Protein AF-A0A7X7VG66-F1 (afdb_monomer_lite)

pLDDT: mean 74.96, std 16.84, range [36.91, 93.38]

Structure (mmCIF, N/CA/C/O backbone):
data_AF-A0A7X7VG66-F1
#
_entry.id   AF-A0A7X7VG66-F1
#
loop_
_atom_site.group_PDB
_atom_site.id
_atom_site.type_symbol
_atom_site.label_atom_id
_atom_site.label_alt_id
_atom_site.label_comp_id
_atom_site.label_asym_id
_atom_site.label_entity_id
_atom_site.label_seq_id
_atom_site.pdbx_PDB_ins_code
_atom_site.Cartn_x
_atom_site.Cartn_y
_atom_site.Cartn_z
_atom_site.occupancy
_atom_site.B_iso_or_equiv
_atom_site.auth_seq_id
_atom_site.auth_comp_id
_atom_site.auth_asym_id
_atom_site.auth_atom_id
_atom_site.pdbx_PDB_model_num
ATOM 1 N N . MET A 1 1 ? -9.632 -3.694 21.936 1.00 85.12 1 MET A N 1
ATOM 2 C CA . MET A 1 1 ? -9.858 -2.674 20.891 1.00 85.12 1 MET A CA 1
ATOM 3 C C . MET A 1 1 ? -9.519 -3.271 19.535 1.00 85.12 1 MET A C 1
ATOM 5 O O . MET A 1 1 ? -8.405 -3.746 19.371 1.00 85.12 1 MET A O 1
ATOM 9 N N . ARG A 1 2 ? -10.466 -3.290 18.590 1.00 88.06 2 ARG A N 1
ATOM 10 C CA . ARG A 1 2 ? -10.215 -3.743 17.213 1.00 88.06 2 ARG A CA 1
ATOM 11 C C . ARG A 1 2 ? -9.590 -2.609 16.404 1.00 88.06 2 ARG A C 1
ATOM 13 O O . ARG A 1 2 ? -10.102 -1.489 16.441 1.00 88.06 2 ARG A O 1
ATOM 20 N N . ILE A 1 3 ? -8.516 -2.920 15.692 1.00 88.31 3 ILE A N 1
ATOM 21 C CA . ILE A 1 3 ? -7.839 -2.016 14.770 1.00 88.31 3 ILE A CA 1
ATOM 22 C C . ILE A 1 3 ? -7.791 -2.677 13.399 1.00 88.31 3 ILE A C 1
ATOM 24 O O . ILE A 1 3 ? -7.299 -3.796 13.258 1.00 88.31 3 ILE A O 1
ATOM 28 N N . ASP A 1 4 ? -8.266 -1.957 12.395 1.00 89.12 4 ASP A N 1
ATOM 29 C CA . ASP A 1 4 ? -8.168 -2.315 10.990 1.00 89.12 4 ASP A CA 1
ATOM 30 C C . ASP A 1 4 ? -7.053 -1.465 10.359 1.00 89.12 4 ASP A C 1
ATOM 32 O O . ASP A 1 4 ? -7.038 -0.238 10.486 1.00 89.12 4 ASP A O 1
ATOM 36 N N . ILE A 1 5 ? -6.082 -2.119 9.726 1.00 87.94 5 ILE A N 1
ATOM 37 C CA . ILE A 1 5 ? -4.921 -1.487 9.098 1.00 87.94 5 ILE A CA 1
ATOM 38 C C . ILE A 1 5 ? -4.963 -1.785 7.604 1.00 87.94 5 ILE A C 1
ATOM 40 O O . ILE A 1 5 ? -4.829 -2.933 7.174 1.00 87.94 5 ILE A O 1
ATOM 44 N N . GLU A 1 6 ? -5.102 -0.733 6.814 1.00 90.38 6 GLU A N 1
ATOM 45 C CA . GLU A 1 6 ? -5.095 -0.772 5.359 1.00 90.38 6 GLU A CA 1
ATOM 46 C C . GLU A 1 6 ? -3.812 -0.114 4.864 1.00 90.38 6 GLU A C 1
ATOM 48 O O . GLU A 1 6 ? -3.466 0.995 5.277 1.00 90.38 6 GLU A O 1
ATOM 53 N N . VAL A 1 7 ? -3.083 -0.791 3.981 1.00 88.94 7 VAL A N 1
ATOM 54 C CA . VAL A 1 7 ? -1.846 -0.254 3.414 1.00 88.94 7 VAL A CA 1
ATOM 55 C C . VAL A 1 7 ? -1.957 -0.276 1.902 1.00 88.94 7 VAL A C 1
ATOM 57 O O . VAL A 1 7 ? -2.397 -1.256 1.314 1.00 88.94 7 VAL A O 1
ATOM 60 N N . SER A 1 8 ? -1.556 0.809 1.257 1.00 90.25 8 SER A N 1
ATOM 61 C CA . SER A 1 8 ? -1.434 0.893 -0.194 1.00 90.25 8 SER A CA 1
ATOM 62 C C . SER A 1 8 ? -0.109 1.538 -0.553 1.00 90.25 8 SER A C 1
ATOM 64 O O . SER A 1 8 ? 0.445 2.310 0.224 1.00 90.25 8 SER A O 1
ATOM 66 N N . TYR A 1 9 ? 0.418 1.230 -1.726 1.00 89.62 9 TYR A N 1
ATOM 67 C CA . TYR A 1 9 ? 1.579 1.918 -2.266 1.00 89.62 9 TYR A CA 1
ATOM 68 C C . TYR A 1 9 ? 1.250 2.492 -3.637 1.00 89.62 9 TYR A C 1
ATOM 70 O O . TYR A 1 9 ? 0.404 1.965 -4.357 1.00 89.62 9 TYR A O 1
ATOM 78 N N . SER A 1 10 ? 1.90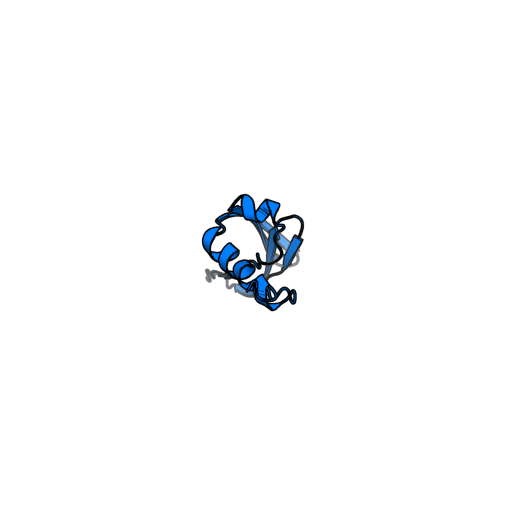3 3.590 -3.999 1.00 88.81 10 SER A N 1
ATOM 79 C CA . SER A 1 10 ? 1.718 4.233 -5.292 1.00 88.81 10 SER A CA 1
ATOM 80 C C . SER A 1 10 ? 3.038 4.613 -5.945 1.00 88.81 10 SER A C 1
ATOM 82 O O . SER A 1 10 ? 4.012 4.968 -5.276 1.00 88.81 10 SER A O 1
ATOM 84 N N . TYR A 1 11 ? 3.060 4.520 -7.271 1.00 87.88 11 TYR A N 1
ATOM 85 C CA . TYR A 1 11 ? 4.147 4.975 -8.134 1.00 87.88 11 TYR A CA 1
ATOM 86 C C . TYR A 1 11 ? 3.567 5.352 -9.502 1.00 87.88 11 TYR A C 1
ATOM 88 O O . TYR A 1 11 ? 2.598 4.738 -9.940 1.00 87.88 11 TYR A O 1
ATOM 96 N N . LEU A 1 12 ? 4.136 6.359 -10.179 1.00 82.00 12 LEU A N 1
ATOM 97 C CA . LEU A 1 12 ? 3.704 6.807 -11.520 1.00 82.00 12 LEU A CA 1
ATOM 98 C C . LEU A 1 12 ? 2.177 6.923 -11.681 1.00 82.00 12 LEU A C 1
ATOM 100 O O . LEU A 1 12 ? 1.602 6.423 -12.645 1.00 82.00 12 LEU A O 1
ATOM 104 N N . ASN A 1 13 ? 1.516 7.538 -10.698 1.00 82.12 13 ASN A N 1
ATOM 105 C CA . ASN A 1 13 ? 0.059 7.722 -10.635 1.00 82.12 13 ASN A CA 1
ATOM 106 C C . ASN A 1 13 ? -0.776 6.428 -10.578 1.00 82.12 13 ASN A C 1
ATOM 108 O O . ASN A 1 13 ? -2.001 6.495 -10.594 1.00 82.12 13 ASN A O 1
ATOM 112 N N . LYS A 1 14 ? -0.146 5.257 -10.457 1.00 85.31 14 LYS A N 1
ATOM 113 C CA . LYS A 1 14 ? -0.814 3.993 -10.143 1.00 85.31 14 LYS A CA 1
ATOM 114 C C . LYS A 1 14 ? -0.801 3.769 -8.638 1.00 85.31 14 LYS A C 1
ATOM 116 O O . LYS A 1 14 ? 0.200 4.040 -7.974 1.00 85.31 14 LYS A O 1
ATOM 121 N N . GLN A 1 15 ? -1.901 3.249 -8.110 1.00 89.12 15 GLN A N 1
ATOM 122 C CA . GLN A 1 15 ? -2.040 2.862 -6.711 1.00 89.12 15 GLN A CA 1
ATOM 123 C C . GLN A 1 15 ? -2.358 1.372 -6.623 1.00 89.12 15 GLN A C 1
ATOM 125 O O . GLN A 1 15 ? -3.153 0.850 -7.400 1.00 89.12 15 GLN A O 1
ATOM 130 N N . PHE A 1 16 ? -1.742 0.707 -5.655 1.00 87.75 16 PHE A N 1
ATOM 131 C CA . PHE A 1 16 ? -1.878 -0.718 -5.405 1.00 87.75 16 PHE A CA 1
ATOM 132 C C . PHE A 1 16 ? -2.181 -0.931 -3.928 1.00 87.75 16 PHE A C 1
ATOM 134 O O . PHE A 1 16 ? -1.485 -0.400 -3.060 1.00 87.75 16 PHE A O 1
ATOM 141 N N . SER A 1 17 ? -3.211 -1.716 -3.634 1.00 88.88 17 SER A N 1
ATOM 142 C CA . SER A 1 17 ? -3.561 -2.083 -2.263 1.00 88.88 17 SER A CA 1
ATOM 143 C C . SER A 1 17 ? -2.777 -3.316 -1.826 1.00 88.88 17 SER A C 1
ATOM 145 O O . SER A 1 17 ? -2.618 -4.268 -2.588 1.00 88.88 17 SER A O 1
ATOM 147 N N . LEU A 1 18 ? -2.282 -3.297 -0.593 1.00 87.69 18 LEU A N 1
ATOM 148 C CA . LEU A 1 18 ? -1.719 -4.463 0.081 1.00 87.69 18 LEU A CA 1
ATOM 149 C C . LEU A 1 18 ? -2.815 -5.164 0.895 1.00 87.69 18 LEU A C 1
ATOM 151 O O . LEU A 1 18 ? -3.816 -4.528 1.238 1.00 87.69 18 LEU A O 1
ATOM 155 N N . PRO A 1 19 ? -2.635 -6.452 1.242 1.00 85.94 19 PRO A N 1
ATOM 156 C CA . PRO A 1 19 ? -3.558 -7.151 2.128 1.00 85.94 19 PRO A CA 1
ATOM 157 C C . PRO A 1 19 ? -3.748 -6.379 3.436 1.00 85.94 19 PRO A C 1
ATOM 159 O O . PRO A 1 19 ? -2.768 -6.040 4.106 1.00 85.94 19 PRO A O 1
ATOM 162 N N . SER A 1 20 ? -5.000 -6.096 3.793 1.00 86.00 20 SER A N 1
ATOM 163 C CA . SER A 1 20 ? -5.326 -5.457 5.064 1.00 86.00 20 SER A CA 1
ATOM 164 C C . SER A 1 20 ? -5.045 -6.409 6.226 1.00 86.00 20 SER A C 1
ATOM 166 O O . SER A 1 20 ? -5.103 -7.634 6.093 1.00 86.00 20 SER A O 1
ATOM 168 N N . LYS A 1 21 ? -4.712 -5.845 7.387 1.00 83.56 21 LYS A N 1
ATOM 169 C CA . LYS A 1 21 ? -4.536 -6.605 8.627 1.00 83.56 21 LYS A CA 1
ATOM 170 C C . LYS A 1 21 ? -5.487 -6.091 9.686 1.00 83.56 21 LYS A C 1
ATOM 172 O O . LYS A 1 21 ? -5.654 -4.886 9.845 1.00 83.56 21 LYS A O 1
ATOM 177 N N . MET A 1 22 ? -6.058 -7.018 10.439 1.00 86.62 22 MET A N 1
ATOM 178 C CA . MET A 1 22 ? -6.849 -6.718 11.621 1.00 86.62 22 MET A CA 1
ATOM 179 C C . MET A 1 22 ? -6.092 -7.200 12.851 1.00 86.62 22 MET A C 1
ATOM 181 O O . MET A 1 22 ? -5.637 -8.342 12.880 1.00 86.62 22 MET A O 1
ATOM 185 N N . ILE A 1 23 ? -5.964 -6.334 13.852 1.00 86.62 23 ILE A N 1
ATOM 186 C CA . ILE A 1 23 ? -5.345 -6.667 15.137 1.00 86.62 23 ILE A CA 1
ATOM 187 C C . ILE A 1 23 ? -6.273 -6.279 16.288 1.00 86.62 23 ILE A C 1
ATOM 189 O O . ILE A 1 23 ? -7.055 -5.327 16.194 1.00 86.62 23 ILE A O 1
ATOM 193 N N . PHE A 1 24 ? -6.175 -7.013 17.392 1.00 83.88 24 PHE A N 1
ATOM 194 C CA . PHE A 1 24 ? -6.885 -6.710 18.628 1.00 83.88 24 PHE A CA 1
ATOM 195 C C . PHE A 1 24 ? -5.876 -6.267 19.685 1.00 83.88 24 PHE A C 1
ATOM 197 O O . PHE A 1 24 ? -5.036 -7.055 20.098 1.00 83.88 24 PHE A O 1
ATOM 204 N N . LEU A 1 25 ? -5.974 -5.015 20.138 1.00 83.06 25 LEU A N 1
ATOM 205 C CA . LEU A 1 25 ? -5.173 -4.508 21.254 1.00 83.06 25 LEU A CA 1
ATOM 206 C C . LEU A 1 25 ? -5.928 -4.629 22.580 1.00 83.06 25 LEU A C 1
ATOM 208 O O . LEU A 1 25 ? -7.107 -4.269 22.667 1.00 83.06 25 LEU A O 1
ATOM 212 N N . THR A 1 26 ? -5.238 -5.064 23.626 1.00 79.44 26 THR A N 1
ATOM 213 C CA . THR A 1 26 ? -5.626 -4.902 25.032 1.00 79.44 26 THR A CA 1
ATOM 214 C C . THR A 1 26 ? -4.879 -3.708 25.637 1.00 79.44 26 THR A C 1
ATOM 216 O O . THR A 1 26 ? -3.904 -3.221 25.067 1.00 79.44 26 THR A O 1
ATOM 219 N N . SER A 1 27 ? -5.315 -3.205 26.795 1.00 73.25 27 SER A N 1
ATOM 220 C CA . SER A 1 27 ? -4.731 -2.003 27.424 1.00 73.25 27 SER A CA 1
ATOM 221 C C . SER A 1 27 ? -3.244 -2.129 27.790 1.00 73.25 27 SER A C 1
ATOM 223 O O . SER A 1 27 ? -2.611 -1.125 28.094 1.00 73.25 27 SER A O 1
ATOM 225 N N . GLN A 1 28 ? -2.691 -3.344 27.770 1.00 75.00 28 GLN A N 1
ATOM 226 C CA . GLN A 1 28 ? -1.288 -3.633 28.077 1.00 75.00 28 GLN A CA 1
ATOM 227 C C . GLN A 1 28 ? -0.507 -4.173 26.866 1.00 75.00 28 GLN A C 1
ATOM 229 O O . GLN A 1 28 ? 0.706 -4.344 26.954 1.00 75.00 28 GLN A O 1
ATOM 234 N N . SER A 1 29 ? -1.165 -4.447 25.732 1.00 70.88 29 SER A N 1
ATOM 235 C CA . SER A 1 29 ? -0.496 -5.023 24.561 1.00 70.88 29 SER A CA 1
ATOM 236 C C . SER A 1 29 ? 0.145 -3.940 23.698 1.00 70.88 29 SER A C 1
ATOM 238 O O . SER A 1 29 ? -0.534 -3.005 23.262 1.00 70.88 29 SER A O 1
ATOM 240 N N . ARG A 1 30 ? 1.425 -4.117 23.373 1.00 69.62 30 ARG A N 1
ATOM 241 C CA . ARG A 1 30 ? 2.123 -3.354 22.339 1.00 69.62 30 ARG A CA 1
ATOM 242 C C . ARG A 1 30 ? 2.353 -4.270 21.140 1.00 69.62 30 ARG A C 1
ATOM 244 O O . ARG A 1 30 ? 3.363 -4.956 21.082 1.00 69.62 30 ARG A O 1
ATOM 251 N N . GLU A 1 31 ? 1.401 -4.287 20.214 1.00 72.94 31 GLU A N 1
ATOM 252 C CA . GLU A 1 31 ? 1.507 -5.090 18.990 1.00 72.94 31 GLU A CA 1
ATOM 253 C C . GLU A 1 31 ? 2.170 -4.292 17.864 1.00 72.94 31 GLU A C 1
ATOM 255 O O . GLU A 1 31 ? 1.881 -3.109 17.659 1.00 72.94 31 GLU A O 1
ATOM 260 N N . GLU A 1 32 ? 3.009 -4.966 17.082 1.00 73.88 32 GLU A N 1
ATOM 261 C CA . GLU A 1 32 ? 3.632 -4.416 15.881 1.00 73.88 32 GLU A CA 1
ATOM 262 C C . GLU A 1 32 ? 3.091 -5.122 14.632 1.00 73.88 32 GLU A C 1
ATOM 264 O O . GLU A 1 32 ? 3.156 -6.342 14.495 1.00 73.88 32 GLU A O 1
ATOM 269 N N . ALA A 1 33 ? 2.571 -4.351 13.675 1.00 70.81 33 ALA A N 1
ATOM 270 C CA . ALA A 1 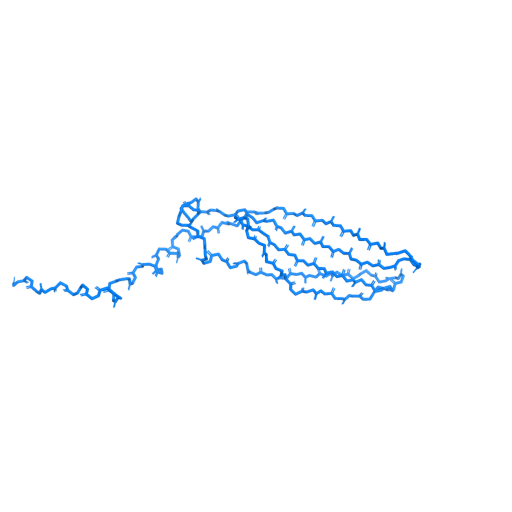33 ? 2.087 -4.883 12.405 1.00 70.81 33 ALA A CA 1
ATOM 271 C C . ALA A 1 33 ? 3.149 -4.717 11.309 1.00 70.81 33 ALA A C 1
ATOM 273 O O . ALA A 1 33 ? 3.319 -3.638 10.741 1.00 70.81 33 ALA A O 1
ATOM 274 N N . THR A 1 34 ? 3.855 -5.797 10.968 1.00 76.06 34 THR A N 1
ATOM 275 C CA . THR A 1 34 ? 4.822 -5.786 9.859 1.00 76.06 34 THR A CA 1
ATOM 276 C C . THR A 1 34 ? 4.136 -6.042 8.517 1.00 76.06 34 THR A C 1
ATOM 278 O O . THR A 1 34 ? 3.431 -7.043 8.353 1.00 76.06 34 THR A O 1
ATOM 281 N N . PHE A 1 35 ? 4.396 -5.186 7.529 1.00 73.50 35 PHE A N 1
ATOM 282 C CA . PHE A 1 35 ? 3.985 -5.379 6.136 1.00 73.50 35 PHE A CA 1
ATOM 283 C C . PHE A 1 35 ? 5.217 -5.626 5.268 1.00 73.50 35 PHE A C 1
ATOM 285 O O . PHE A 1 35 ? 6.168 -4.847 5.293 1.00 73.50 35 PHE A O 1
ATOM 292 N N . LYS A 1 36 ? 5.192 -6.716 4.499 1.00 77.62 36 LYS A N 1
ATOM 293 C CA . LYS A 1 36 ? 6.207 -7.043 3.496 1.00 77.62 36 LYS A CA 1
ATOM 294 C C . LYS A 1 36 ? 5.533 -7.007 2.134 1.00 77.62 36 LYS A C 1
ATOM 296 O O . LYS A 1 36 ? 4.498 -7.642 1.957 1.00 77.62 36 LYS A O 1
ATOM 301 N N . PHE A 1 37 ? 6.104 -6.269 1.194 1.00 78.81 37 PHE A N 1
ATOM 302 C CA . PHE A 1 37 ? 5.624 -6.250 -0.180 1.00 78.81 37 PHE A CA 1
ATOM 303 C C . PHE A 1 37 ? 6.786 -6.060 -1.148 1.00 78.81 37 PHE A C 1
ATOM 305 O O . PHE A 1 37 ? 7.798 -5.450 -0.802 1.00 78.81 37 PHE A O 1
ATOM 312 N N . ALA A 1 38 ? 6.615 -6.582 -2.358 1.00 80.25 38 ALA A N 1
ATOM 313 C CA . ALA A 1 38 ? 7.493 -6.332 -3.486 1.00 80.25 38 ALA A CA 1
ATOM 314 C C . ALA A 1 38 ? 6.690 -5.524 -4.516 1.00 80.25 38 ALA A C 1
ATOM 316 O O . ALA A 1 38 ? 5.658 -6.015 -4.975 1.00 80.25 38 ALA A O 1
ATOM 317 N N . PRO A 1 39 ? 7.086 -4.282 -4.839 1.00 80.38 39 PRO A N 1
ATOM 318 C CA . PRO A 1 39 ? 6.403 -3.522 -5.874 1.00 80.38 39 PRO A CA 1
ATOM 319 C C . PRO A 1 39 ? 6.613 -4.209 -7.225 1.00 80.38 39 PRO A C 1
ATOM 321 O O . PRO A 1 39 ? 7.747 -4.533 -7.583 1.00 80.38 39 PRO A O 1
ATOM 324 N N . ASP A 1 40 ? 5.537 -4.415 -7.983 1.00 79.06 40 ASP A N 1
ATOM 325 C CA . ASP A 1 40 ? 5.676 -4.867 -9.364 1.00 79.06 40 ASP A CA 1
ATOM 326 C C . ASP A 1 40 ? 6.157 -3.695 -10.222 1.00 79.06 40 ASP A C 1
ATOM 328 O O . ASP A 1 40 ? 5.430 -2.727 -10.444 1.00 79.06 40 ASP A O 1
ATOM 332 N N . LEU A 1 41 ? 7.412 -3.767 -10.658 1.00 78.25 41 LEU A N 1
ATOM 333 C CA . LEU A 1 41 ? 8.080 -2.733 -11.451 1.00 78.25 41 LEU A CA 1
ATOM 334 C C . LEU A 1 41 ? 8.220 -3.147 -12.923 1.00 78.25 41 LEU A C 1
ATOM 336 O O . LEU A 1 41 ? 8.872 -2.456 -13.709 1.00 78.25 41 LEU A O 1
ATOM 340 N N . THR A 1 42 ? 7.603 -4.265 -13.319 1.00 73.31 42 THR A N 1
ATOM 341 C CA . THR A 1 42 ? 7.679 -4.770 -14.695 1.00 73.31 42 THR A CA 1
ATOM 342 C C . THR A 1 42 ? 6.962 -3.836 -15.664 1.00 73.31 42 THR A C 1
ATOM 344 O O . THR A 1 42 ? 7.450 -3.607 -16.768 1.00 73.31 42 THR A O 1
ATOM 347 N N . SER A 1 43 ? 5.877 -3.190 -15.226 1.00 71.75 43 SER A N 1
ATOM 348 C CA . SER A 1 43 ? 5.096 -2.252 -16.044 1.00 71.75 43 SER A CA 1
ATOM 349 C C . SER A 1 43 ? 5.679 -0.831 -16.145 1.00 71.75 43 SER A C 1
ATOM 351 O O . SER A 1 43 ? 5.018 0.061 -16.681 1.00 71.75 43 SER A O 1
ATOM 353 N N . LEU A 1 44 ? 6.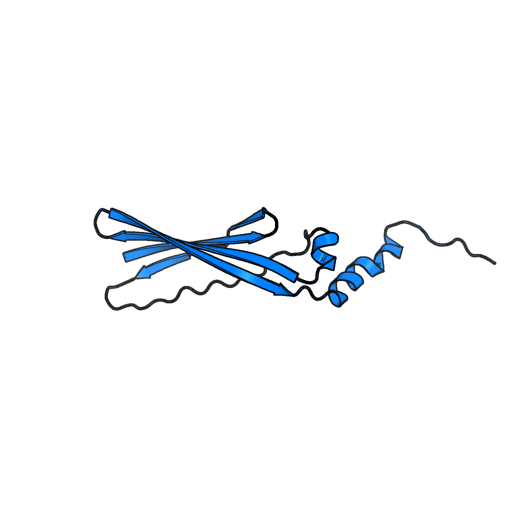899 -0.593 -15.640 1.00 78.56 44 LEU A N 1
ATOM 354 C CA . LEU A 1 44 ? 7.544 0.720 -15.731 1.00 78.56 44 LEU A CA 1
ATOM 355 C C . LEU A 1 44 ? 7.797 1.124 -17.197 1.00 78.56 44 LEU A C 1
ATOM 357 O O . LEU A 1 44 ? 8.324 0.312 -17.959 1.00 78.56 44 LEU A O 1
ATOM 361 N N . PRO A 1 45 ? 7.500 2.373 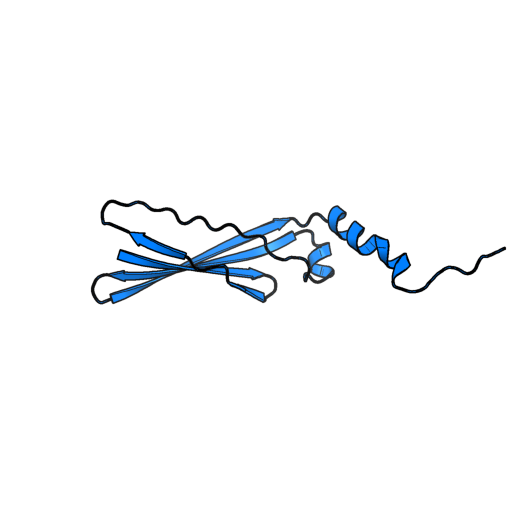-17.595 1.00 79.38 45 PRO A N 1
ATOM 362 C CA . PRO A 1 45 ? 7.847 2.869 -18.919 1.00 79.38 45 PRO A CA 1
ATOM 363 C C . PRO A 1 45 ? 9.372 2.903 -19.123 1.00 79.38 45 PRO A C 1
ATOM 365 O O . PRO A 1 45 ? 10.122 3.077 -18.157 1.00 79.38 45 PRO A O 1
ATOM 368 N N . PRO A 1 46 ? 9.857 2.744 -20.368 1.00 75.62 46 PRO A N 1
ATOM 369 C CA . PRO A 1 46 ? 11.287 2.674 -20.669 1.00 75.62 46 PRO A CA 1
ATOM 370 C C . PRO A 1 46 ? 12.066 3.913 -20.202 1.00 75.62 46 PRO A C 1
ATOM 372 O O . PRO A 1 46 ? 13.181 3.760 -19.708 1.00 75.62 46 PRO A O 1
ATOM 375 N N . ASP A 1 47 ? 11.479 5.108 -20.272 1.00 77.25 47 ASP A N 1
ATOM 376 C CA . ASP A 1 47 ? 12.082 6.348 -19.766 1.00 77.25 47 ASP A CA 1
ATOM 377 C C . ASP A 1 47 ? 12.322 6.318 -18.252 1.00 77.25 47 ASP A C 1
ATOM 379 O O . ASP A 1 47 ? 13.396 6.685 -17.777 1.00 77.25 47 ASP A O 1
ATOM 383 N N . GLU A 1 48 ? 11.366 5.794 -17.485 1.00 75.75 48 GLU A N 1
ATOM 384 C CA . GLU A 1 48 ? 11.501 5.638 -16.033 1.00 75.75 48 GLU A CA 1
ATOM 385 C C . GLU A 1 48 ? 12.485 4.518 -15.677 1.00 75.75 48 GLU A C 1
ATOM 387 O O . GLU A 1 48 ? 13.243 4.635 -14.714 1.00 75.75 48 GLU A O 1
ATOM 392 N N . ARG A 1 49 ? 12.556 3.456 -16.491 1.00 73.50 49 ARG A N 1
ATOM 393 C CA . ARG A 1 49 ? 13.576 2.407 -16.331 1.00 73.50 49 ARG A CA 1
ATOM 394 C C . ARG A 1 49 ? 14.989 2.954 -16.539 1.00 73.50 49 ARG A C 1
ATOM 396 O O . ARG A 1 49 ? 15.883 2.598 -15.775 1.00 73.50 49 ARG A O 1
ATOM 403 N N . ARG A 1 50 ? 15.192 3.830 -17.533 1.00 75.44 50 ARG A N 1
ATOM 404 C CA . ARG A 1 50 ? 16.499 4.451 -17.830 1.00 75.44 50 ARG A CA 1
ATOM 405 C C . ARG A 1 50 ? 17.013 5.327 -16.691 1.00 75.44 50 ARG A C 1
ATOM 407 O O . ARG A 1 50 ? 18.221 5.392 -16.496 1.00 75.44 50 ARG A O 1
ATOM 414 N N . LYS A 1 51 ? 16.120 5.942 -15.907 1.00 81.25 51 LYS A N 1
ATOM 415 C CA . LYS A 1 51 ? 16.501 6.714 -14.711 1.00 81.25 51 LYS A CA 1
ATOM 416 C C . LYS A 1 51 ? 17.198 5.851 -13.656 1.00 81.25 51 LYS A C 1
ATOM 418 O O . LYS A 1 51 ? 17.976 6.372 -12.867 1.00 81.25 51 LYS A O 1
ATOM 423 N N . GLY A 1 52 ? 16.943 4.540 -13.627 1.00 78.31 52 GLY A N 1
ATOM 424 C CA . GLY A 1 52 ? 17.586 3.624 -12.680 1.00 78.31 52 GLY A CA 1
ATOM 425 C C . GLY A 1 52 ? 17.061 3.741 -11.243 1.00 78.31 52 GLY A C 1
ATOM 426 O O . GLY A 1 52 ? 17.576 3.082 -10.340 1.00 78.31 52 GLY A O 1
ATOM 427 N N . PHE A 1 53 ? 16.027 4.547 -11.002 1.00 83.25 53 PHE A N 1
ATOM 428 C CA . PHE A 1 53 ? 15.356 4.673 -9.712 1.00 83.25 53 PHE A CA 1
ATOM 429 C C . PHE A 1 53 ? 13.861 4.928 -9.898 1.00 83.25 53 PHE A C 1
ATOM 431 O O . PHE A 1 53 ? 13.445 5.580 -10.850 1.00 83.25 53 PHE A O 1
ATOM 438 N N . VAL A 1 54 ? 13.054 4.441 -8.957 1.00 85.12 54 VAL A N 1
ATOM 439 C CA . VAL A 1 54 ? 11.614 4.703 -8.891 1.00 85.12 54 VAL A CA 1
ATOM 440 C C . VAL A 1 54 ? 11.248 5.196 -7.496 1.00 85.12 54 VAL A C 1
ATOM 442 O O . VAL A 1 54 ? 11.662 4.620 -6.487 1.00 85.12 54 VAL A O 1
ATOM 445 N N . LYS A 1 55 ? 10.478 6.283 -7.427 1.00 86.75 55 LYS A N 1
ATOM 446 C CA . LYS A 1 55 ? 9.924 6.791 -6.170 1.00 86.75 55 LYS A CA 1
ATOM 447 C C . LYS A 1 55 ? 8.599 6.091 -5.891 1.00 86.75 55 LYS A C 1
ATOM 449 O O . LYS A 1 55 ? 7.703 6.103 -6.732 1.00 86.75 55 LYS A O 1
ATOM 454 N N . ILE A 1 56 ? 8.481 5.514 -4.704 1.00 87.19 56 ILE A N 1
ATOM 455 C CA . ILE A 1 56 ? 7.284 4.827 -4.230 1.00 87.19 56 ILE A CA 1
ATOM 456 C C . ILE A 1 56 ? 6.783 5.546 -2.984 1.00 87.19 56 ILE A C 1
ATOM 458 O O . ILE A 1 56 ? 7.560 5.864 -2.083 1.00 87.19 56 ILE A O 1
ATOM 462 N N . THR A 1 57 ? 5.480 5.790 -2.922 1.00 87.38 57 THR A N 1
ATOM 463 C CA . THR A 1 57 ? 4.816 6.327 -1.734 1.00 87.38 57 THR A CA 1
ATOM 464 C C . THR A 1 57 ? 4.003 5.224 -1.084 1.00 87.38 57 THR A C 1
ATOM 466 O O . THR A 1 57 ? 3.080 4.699 -1.695 1.00 87.38 57 THR A O 1
ATOM 469 N N . LEU A 1 58 ? 4.331 4.872 0.155 1.00 87.75 58 LEU A N 1
ATOM 470 C CA . LEU A 1 58 ? 3.539 3.974 0.988 1.00 87.75 58 LEU A CA 1
ATOM 471 C C . LEU A 1 58 ? 2.552 4.785 1.816 1.00 87.75 58 LEU A C 1
ATOM 473 O O . LEU A 1 58 ? 2.936 5.755 2.462 1.00 87.75 58 LEU A O 1
ATOM 477 N N . ASN A 1 59 ? 1.303 4.357 1.833 1.00 89.38 59 ASN A N 1
ATOM 478 C CA . ASN A 1 59 ? 0.205 4.964 2.558 1.00 89.38 59 ASN A CA 1
ATOM 479 C C . ASN A 1 59 ? -0.388 3.921 3.501 1.00 89.38 59 ASN A C 1
ATOM 481 O O . ASN A 1 59 ? -0.783 2.847 3.058 1.00 89.38 59 ASN A O 1
ATOM 485 N N . ALA A 1 60 ? -0.464 4.239 4.785 1.00 86.56 60 ALA A N 1
ATOM 486 C CA . ALA A 1 60 ? -1.087 3.414 5.806 1.00 86.56 60 ALA A CA 1
ATOM 487 C C . ALA A 1 60 ? -2.268 4.172 6.417 1.00 86.56 60 ALA A C 1
ATOM 489 O O . ALA A 1 60 ? -2.119 5.303 6.888 1.00 86.56 60 ALA A O 1
ATOM 490 N N . LEU A 1 61 ? -3.433 3.537 6.417 1.00 90.75 61 LEU A N 1
ATOM 491 C CA . LEU A 1 61 ? -4.641 3.992 7.082 1.00 90.75 61 LEU A CA 1
ATOM 492 C C . LEU A 1 61 ? -4.946 3.033 8.231 1.00 90.75 61 LEU A C 1
ATOM 494 O O . LEU A 1 61 ? -5.136 1.839 8.033 1.00 90.75 61 LEU A O 1
ATOM 498 N N . VAL A 1 62 ? -4.987 3.571 9.441 1.00 90.62 62 VAL A N 1
ATOM 499 C CA . VAL A 1 62 ? -5.334 2.847 10.659 1.00 90.62 62 VAL A CA 1
ATOM 500 C C . VAL A 1 62 ? -6.703 3.325 11.108 1.00 90.62 62 VAL A C 1
ATOM 502 O O . VAL A 1 62 ? -6.887 4.509 11.394 1.00 90.62 62 VAL A O 1
ATOM 505 N N . SER A 1 63 ? -7.658 2.410 11.182 1.00 91.56 63 SER A N 1
ATOM 506 C CA . SER A 1 63 ? -9.033 2.671 11.589 1.00 91.56 63 SER A CA 1
ATOM 507 C C . SER A 1 63 ? -9.340 1.903 12.869 1.00 91.56 63 SER A C 1
ATOM 509 O O . SER A 1 63 ? -9.097 0.704 12.957 1.00 91.56 63 SER A O 1
ATOM 511 N N . TYR A 1 64 ? -9.876 2.580 13.879 1.00 92.25 64 TYR A N 1
ATOM 512 C CA . TYR A 1 64 ? -10.286 1.949 15.133 1.00 92.25 64 TYR A CA 1
ATOM 513 C C . TYR A 1 64 ? -11.478 2.683 15.746 1.00 92.25 64 TYR A C 1
ATOM 515 O O . TYR A 1 64 ? -11.859 3.767 15.305 1.00 92.25 64 TYR A O 1
ATOM 523 N N . ARG A 1 65 ? -12.109 2.081 16.755 1.00 90.19 65 ARG A N 1
ATOM 524 C CA . ARG A 1 65 ? -13.175 2.723 17.533 1.00 90.19 65 ARG A CA 1
ATOM 525 C C . ARG A 1 65 ? -12.718 2.928 18.964 1.00 90.19 65 ARG A C 1
ATOM 527 O O . ARG A 1 65 ? -12.297 1.978 19.618 1.00 90.19 65 ARG A O 1
ATOM 534 N N . GLU A 1 66 ? -12.864 4.154 19.440 1.00 87.06 66 GLU A N 1
ATOM 535 C CA . GLU A 1 66 ? -12.658 4.519 20.835 1.00 87.06 66 GLU A CA 1
ATOM 536 C C . GLU A 1 66 ? -14.023 4.868 21.438 1.00 87.06 66 GLU A C 1
ATOM 538 O O . GLU A 1 66 ? -14.641 5.889 21.116 1.00 87.06 66 GLU A O 1
ATOM 543 N N . GLY A 1 67 ? -14.569 3.943 22.231 1.00 85.88 67 GLY A N 1
ATOM 544 C CA . GLY A 1 67 ? -15.959 4.007 22.684 1.00 85.88 67 GLY A CA 1
ATOM 545 C C . GLY A 1 67 ? -16.939 4.043 21.505 1.00 85.88 67 GLY A C 1
ATOM 546 O O . GLY A 1 67 ? -17.021 3.096 20.722 1.00 85.88 67 GLY A O 1
ATOM 547 N N . ARG A 1 68 ? -17.685 5.149 21.368 1.00 86.44 68 ARG A N 1
ATOM 548 C CA . ARG A 1 68 ? -18.652 5.372 20.272 1.00 86.44 68 ARG A CA 1
ATOM 549 C C . ARG A 1 68 ? -18.067 6.116 19.065 1.00 86.44 68 ARG A C 1
ATOM 551 O O . ARG A 1 68 ? -18.760 6.266 18.063 1.00 86.44 68 ARG A O 1
ATOM 558 N N . LYS A 1 69 ? -16.823 6.600 19.140 1.00 90.75 69 LYS A N 1
ATOM 559 C CA . LYS A 1 69 ? -16.226 7.439 18.093 1.00 90.75 69 LYS A CA 1
ATOM 560 C C . LYS A 1 69 ? -15.332 6.601 17.170 1.00 90.75 69 LYS A C 1
ATOM 562 O O . LYS A 1 69 ? -14.375 5.991 17.651 1.00 90.75 69 LYS A O 1
ATOM 567 N N . PRO A 1 70 ? -15.608 6.547 15.853 1.00 91.75 70 PRO A N 1
ATOM 568 C CA . PRO A 1 70 ? -14.660 5.997 14.896 1.00 91.75 70 PRO A CA 1
ATOM 569 C C . PRO A 1 70 ? -13.496 6.977 14.707 1.00 91.75 70 PRO A C 1
ATOM 571 O O . PRO A 1 70 ? -13.705 8.163 14.462 1.00 91.75 70 PRO A O 1
ATOM 574 N N . ILE A 1 71 ? -12.271 6.474 14.803 1.00 93.38 71 ILE A N 1
ATOM 575 C CA . ILE A 1 71 ? -11.040 7.231 14.594 1.00 93.38 71 ILE A CA 1
ATOM 576 C C . ILE A 1 71 ? -10.309 6.635 13.397 1.00 93.38 71 ILE A C 1
ATOM 578 O O . ILE A 1 71 ? -10.177 5.418 13.268 1.00 93.38 71 ILE A O 1
ATOM 582 N N . LYS A 1 72 ? -9.816 7.514 12.526 1.00 92.62 72 LYS A N 1
ATOM 583 C CA . LYS A 1 72 ? -8.955 7.163 11.399 1.00 92.62 72 LYS A CA 1
ATOM 584 C C . LYS A 1 72 ? -7.650 7.937 11.502 1.00 92.62 72 LYS A C 1
ATOM 586 O O . LYS A 1 72 ? -7.653 9.141 11.756 1.00 92.62 72 LYS A O 1
ATOM 591 N N . ARG A 1 73 ? -6.528 7.254 11.308 1.00 90.06 73 ARG A N 1
ATOM 592 C CA . ARG A 1 73 ? -5.184 7.833 11.293 1.00 90.06 73 ARG A CA 1
ATOM 593 C C . ARG A 1 73 ? -4.502 7.454 9.996 1.00 90.06 73 ARG A C 1
ATOM 595 O O . ARG A 1 73 ? -4.391 6.280 9.674 1.00 90.06 73 ARG A O 1
ATOM 602 N N . PHE A 1 74 ? -4.039 8.457 9.269 1.00 89.50 74 PHE A N 1
ATOM 603 C CA . PHE A 1 74 ? -3.347 8.275 8.005 1.00 89.50 74 PHE A CA 1
ATOM 604 C C . PHE A 1 74 ? -1.873 8.641 8.156 1.00 89.50 74 PHE A C 1
ATOM 606 O O . PHE A 1 74 ? -1.533 9.651 8.778 1.00 89.50 74 PHE A O 1
ATOM 613 N N . ARG A 1 75 ? -0.994 7.832 7.570 1.00 85.06 75 ARG A N 1
ATOM 614 C CA . ARG A 1 75 ? 0.434 8.120 7.445 1.00 85.06 75 ARG A CA 1
ATOM 615 C C . ARG A 1 75 ? 0.907 7.770 6.046 1.00 85.06 75 ARG A C 1
ATOM 617 O O . ARG A 1 75 ? 0.619 6.689 5.548 1.00 85.06 75 ARG A O 1
ATOM 624 N N . SER A 1 76 ? 1.689 8.664 5.456 1.00 84.00 76 SER A N 1
ATOM 625 C CA . SER A 1 76 ? 2.368 8.431 4.187 1.00 84.00 76 SER A CA 1
ATOM 626 C C . SER A 1 76 ? 3.881 8.496 4.371 1.00 84.00 76 SER A C 1
ATOM 628 O O . SER A 1 76 ? 4.399 9.258 5.192 1.00 84.00 76 SER A O 1
ATOM 630 N N . ARG A 1 77 ? 4.604 7.667 3.620 1.00 84.50 77 ARG A N 1
ATOM 631 C CA . ARG A 1 77 ? 6.066 7.642 3.591 1.00 84.50 77 ARG A CA 1
ATOM 632 C C . ARG A 1 77 ? 6.546 7.373 2.175 1.00 84.50 77 ARG A C 1
ATOM 634 O O . ARG A 1 77 ? 6.241 6.332 1.603 1.00 84.50 77 ARG A O 1
ATOM 641 N N . ALA A 1 78 ? 7.326 8.297 1.629 1.00 84.50 78 ALA A N 1
ATOM 642 C CA . ALA A 1 78 ? 7.992 8.105 0.349 1.00 84.50 78 ALA A CA 1
ATOM 643 C C . ALA A 1 78 ? 9.364 7.446 0.542 1.00 84.50 78 ALA A C 1
ATOM 645 O O . ALA A 1 78 ? 10.079 7.756 1.496 1.00 84.50 78 ALA A O 1
ATOM 646 N N . PHE A 1 79 ? 9.737 6.564 -0.377 1.00 80.56 79 PHE A N 1
ATOM 647 C CA . PHE A 1 79 ? 11.071 5.985 -0.467 1.00 80.56 79 PHE A CA 1
ATOM 648 C C . PHE A 1 79 ? 11.446 5.724 -1.928 1.00 80.56 79 PHE A C 1
ATOM 650 O O . PHE A 1 79 ? 10.587 5.652 -2.807 1.00 80.56 79 PHE A O 1
ATOM 657 N N . THR A 1 80 ? 12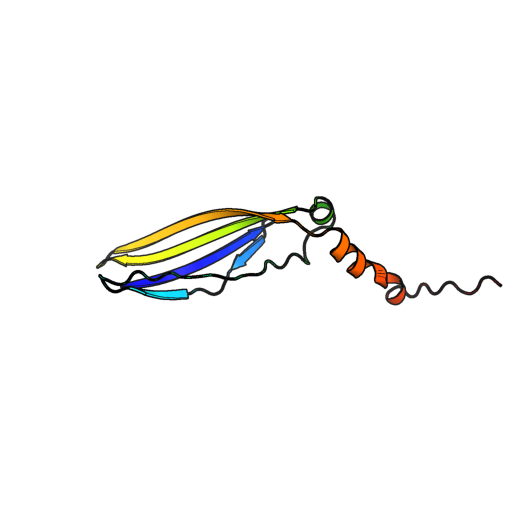.743 5.598 -2.190 1.00 84.38 80 THR A N 1
ATOM 658 C CA . THR A 1 80 ? 13.277 5.381 -3.537 1.00 84.38 80 THR A CA 1
ATOM 659 C C . THR A 1 80 ? 13.802 3.959 -3.651 1.00 84.38 80 THR A C 1
ATOM 661 O O . THR A 1 80 ? 14.590 3.519 -2.817 1.00 84.38 80 THR A O 1
ATOM 664 N N . VAL A 1 81 ? 13.386 3.247 -4.694 1.00 81.19 81 VAL A N 1
ATOM 665 C CA . VAL A 1 81 ? 13.906 1.923 -5.043 1.00 81.19 81 VAL A CA 1
ATOM 666 C C . VAL A 1 81 ? 14.856 2.079 -6.220 1.00 81.19 81 VAL A C 1
ATOM 668 O O . VAL A 1 81 ? 14.482 2.626 -7.256 1.00 81.19 81 VAL A O 1
ATOM 671 N N . ARG A 1 82 ? 16.093 1.602 -6.069 1.00 81.69 82 ARG A N 1
ATOM 672 C CA . ARG A 1 82 ? 17.075 1.569 -7.156 1.00 81.69 82 ARG A CA 1
ATOM 673 C C . ARG A 1 82 ? 16.768 0.388 -8.076 1.00 81.69 82 ARG A C 1
ATOM 675 O O . ARG A 1 82 ? 16.726 -0.755 -7.628 1.00 81.69 82 ARG A O 1
ATOM 682 N N . LEU A 1 83 ? 16.555 0.670 -9.355 1.00 76.12 83 LEU A N 1
ATOM 683 C CA . LEU A 1 83 ? 16.389 -0.334 -10.396 1.00 76.12 83 LEU A CA 1
ATOM 684 C C . LEU A 1 83 ? 17.784 -0.795 -10.816 1.00 76.12 83 LEU A C 1
ATOM 686 O O . LEU A 1 83 ? 18.640 0.025 -11.143 1.00 76.12 83 LEU A O 1
ATOM 690 N N . ASN A 1 84 ? 18.040 -2.101 -10.790 1.00 66.88 84 ASN A N 1
ATOM 691 C CA . ASN A 1 84 ? 19.290 -2.621 -11.326 1.00 66.88 84 ASN A CA 1
ATOM 692 C C . ASN A 1 84 ? 19.193 -2.630 -12.857 1.00 66.88 84 ASN A C 1
ATOM 694 O O . ASN A 1 84 ? 18.604 -3.543 -13.442 1.00 66.88 84 ASN A O 1
ATOM 698 N N . SER A 1 85 ? 19.737 -1.586 -13.482 1.00 55.22 85 SER A N 1
ATOM 699 C CA . SER A 1 85 ? 19.701 -1.375 -14.928 1.00 55.22 85 SER A CA 1
ATOM 700 C C . SER A 1 85 ? 20.244 -2.582 -15.701 1.00 55.22 85 SER A C 1
ATOM 702 O O . SER A 1 85 ? 19.653 -2.961 -16.704 1.00 55.22 85 SER A O 1
ATOM 704 N N . GLU A 1 86 ? 21.285 -3.264 -15.205 1.00 54.66 86 GLU A N 1
ATOM 705 C CA . GLU A 1 86 ? 21.914 -4.413 -15.881 1.00 54.66 86 GLU A CA 1
ATOM 706 C C . GLU A 1 86 ? 21.045 -5.680 -15.881 1.00 54.66 86 GLU A C 1
ATOM 708 O O . GLU A 1 86 ? 21.089 -6.479 -16.820 1.00 54.66 86 GLU A O 1
ATOM 713 N N . ARG A 1 87 ? 20.214 -5.876 -14.849 1.00 50.22 87 ARG A N 1
ATOM 714 C CA . ARG A 1 87 ? 19.386 -7.087 -14.712 1.00 50.22 87 ARG A CA 1
ATOM 715 C C . ARG A 1 87 ? 18.163 -7.071 -15.634 1.00 50.22 87 ARG A C 1
ATOM 717 O O . ARG A 1 87 ? 17.657 -8.133 -15.985 1.00 50.22 87 ARG A O 1
ATOM 724 N N . VAL A 1 88 ? 17.710 -5.885 -16.050 1.00 49.34 88 VAL A N 1
ATOM 725 C CA . VAL A 1 88 ? 16.529 -5.714 -16.912 1.00 49.34 88 VAL A CA 1
ATOM 726 C C . VAL A 1 88 ? 16.883 -5.806 -18.399 1.00 49.34 88 VAL A C 1
ATOM 728 O O . VAL A 1 88 ? 16.105 -6.389 -19.148 1.00 49.34 88 VAL A O 1
ATOM 731 N N . VAL A 1 89 ? 18.065 -5.339 -18.840 1.00 48.44 89 VAL A N 1
ATOM 732 C CA . VAL A 1 89 ? 18.476 -5.470 -20.259 1.00 48.44 89 VAL A CA 1
ATOM 733 C C . VAL A 1 89 ? 18.560 -6.941 -20.684 1.00 48.44 89 VAL A C 1
ATOM 735 O O . VAL A 1 89 ? 18.175 -7.282 -21.799 1.00 48.44 89 VAL A O 1
ATOM 738 N N . ARG A 1 90 ? 18.959 -7.845 -19.776 1.00 49.25 90 ARG A N 1
ATOM 739 C CA . ARG A 1 90 ? 19.027 -9.289 -20.067 1.00 49.25 90 ARG A CA 1
ATOM 740 C C . ARG A 1 90 ? 17.665 -9.919 -20.392 1.00 49.25 90 ARG A C 1
ATOM 742 O O . ARG A 1 90 ? 17.626 -10.860 -21.174 1.00 49.25 90 ARG A O 1
ATOM 749 N N . LEU A 1 91 ?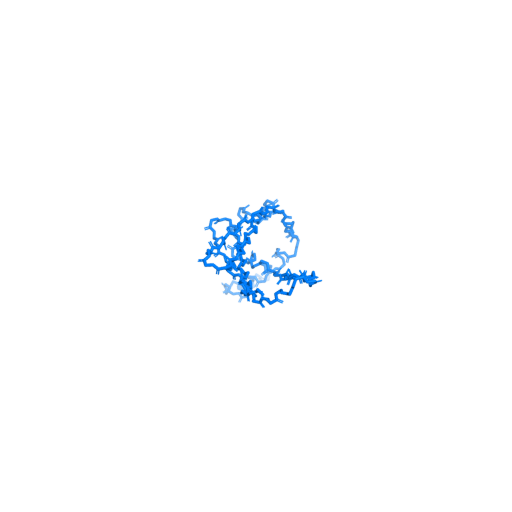 16.555 -9.383 -19.873 1.00 45.75 91 LEU A N 1
ATOM 750 C CA . LEU A 1 91 ? 15.197 -9.849 -20.210 1.00 45.75 91 LEU A CA 1
ATOM 751 C C . LEU A 1 91 ? 14.742 -9.407 -21.611 1.00 45.75 91 LEU A C 1
ATOM 753 O O . LEU A 1 91 ? 13.877 -10.044 -22.200 1.00 45.75 91 LEU A O 1
ATOM 757 N N . VAL A 1 92 ? 15.349 -8.353 -22.163 1.00 44.06 92 VAL A N 1
ATOM 758 C CA . VAL A 1 92 ? 15.074 -7.837 -23.517 1.00 44.06 92 VAL A CA 1
ATOM 759 C C . VAL A 1 92 ? 16.117 -8.304 -24.544 1.00 44.06 92 VAL A C 1
ATOM 761 O O . VAL A 1 92 ? 16.003 -7.989 -25.724 1.00 44.06 92 VAL A O 1
ATOM 764 N N . GLY A 1 93 ? 17.119 -9.082 -24.116 1.00 36.91 93 GLY A N 1
ATOM 765 C CA . GLY A 1 93 ? 18.187 -9.618 -24.965 1.00 36.91 93 GLY A CA 1
ATOM 766 C C . GLY A 1 93 ? 17.817 -10.873 -25.763 1.00 36.91 93 GLY A C 1
ATOM 767 O O . GLY A 1 93 ? 18.618 -11.309 -26.579 1.00 36.91 93 GLY A O 1
ATOM 768 N N . ASN A 1 94 ? 16.622 -11.447 -25.563 1.00 43.88 94 ASN A N 1
ATOM 769 C CA . ASN A 1 94 ? 16.186 -12.668 -26.258 1.00 43.88 94 ASN A CA 1
ATOM 770 C C . ASN A 1 94 ? 15.059 -12.440 -27.287 1.00 43.88 94 ASN A C 1
ATOM 772 O O . ASN A 1 94 ? 14.398 -13.382 -27.720 1.00 43.88 94 ASN A O 1
ATOM 776 N N . LEU A 1 95 ? 14.856 -11.190 -27.725 1.00 43.75 95 LEU A N 1
ATOM 777 C CA . LEU A 1 95 ? 13.927 -10.843 -28.814 1.00 43.75 95 LEU A CA 1
ATOM 778 C C . LEU A 1 95 ? 14.400 -11.296 -30.209 1.00 43.75 95 LEU A C 1
ATOM 780 O O . LEU A 1 95 ? 13.697 -11.061 -31.187 1.00 43.75 95 LEU A O 1
ATOM 784 N N . GLY A 1 96 ? 15.535 -11.997 -30.315 1.00 41.84 96 GLY A N 1
ATOM 785 C CA . GLY A 1 96 ? 15.936 -12.686 -31.546 1.00 41.84 96 GLY A CA 1
ATOM 786 C C . GLY A 1 96 ? 15.007 -13.846 -31.933 1.00 41.84 96 GLY A C 1
ATOM 787 O O . GLY A 1 96 ? 14.917 -14.174 -33.109 1.00 41.84 96 GLY A O 1
ATOM 788 N N . ASN A 1 97 ? 14.263 -14.423 -30.976 1.00 43.41 97 ASN A N 1
ATOM 789 C CA . ASN A 1 97 ? 13.428 -15.610 -31.215 1.00 43.41 97 ASN A CA 1
ATOM 790 C C . ASN A 1 97 ? 11.927 -15.330 -31.427 1.00 43.41 97 ASN A C 1
ATOM 792 O O . ASN A 1 97 ? 11.206 -16.231 -31.840 1.00 43.41 97 ASN A O 1
ATOM 796 N N . ILE A 1 98 ? 11.432 -14.113 -31.160 1.00 47.19 98 ILE A N 1
ATOM 797 C CA . ILE A 1 98 ? 9.986 -13.789 -31.248 1.00 47.19 98 ILE A CA 1
ATOM 798 C C . ILE A 1 98 ? 9.628 -13.028 -32.538 1.00 47.19 98 ILE A C 1
ATOM 800 O O . ILE A 1 98 ? 8.458 -12.935 -32.893 1.00 47.19 98 ILE A O 1
ATOM 804 N N . LEU A 1 99 ? 10.615 -12.530 -33.291 1.00 44.62 99 LEU A N 1
ATOM 805 C CA . LEU A 1 99 ? 10.371 -11.716 -34.491 1.00 44.62 99 LEU A CA 1
ATOM 806 C C . LEU A 1 99 ? 10.690 -12.394 -35.827 1.00 44.62 99 LEU A C 1
ATOM 808 O O . LEU A 1 99 ? 10.657 -11.722 -36.852 1.00 44.62 99 LEU A O 1
ATOM 812 N N . GLY A 1 100 ? 10.971 -13.702 -35.860 1.00 41.06 100 GLY A N 1
ATOM 813 C CA . GLY A 1 100 ? 11.114 -14.425 -37.134 1.00 41.06 100 GLY A CA 1
ATOM 814 C C . GLY A 1 100 ? 12.163 -13.830 -38.085 1.00 41.06 100 GLY A C 1
ATOM 815 O O . GLY A 1 100 ? 12.090 -14.038 -39.291 1.00 41.06 100 GLY A O 1
ATOM 816 N N . MET A 1 101 ? 13.143 -13.092 -37.560 1.00 43.31 101 MET A N 1
ATOM 817 C CA . MET A 1 101 ? 14.287 -12.607 -38.324 1.00 43.31 101 MET A CA 1
ATOM 818 C C . MET A 1 101 ? 15.440 -13.587 -38.144 1.00 43.31 101 MET A C 1
ATOM 820 O O . MET A 1 101 ? 16.428 -13.309 -37.471 1.00 43.31 101 MET A O 1
ATOM 824 N N . MET A 1 102 ? 15.296 -14.766 -38.740 1.00 41.22 102 MET A N 1
ATOM 825 C CA . MET A 1 102 ? 16.456 -15.582 -39.070 1.00 41.22 102 MET A CA 1
ATOM 826 C C . MET A 1 102 ? 17.155 -14.876 -40.244 1.00 41.22 102 MET A C 1
ATOM 828 O O . MET A 1 102 ? 16.519 -14.725 -41.293 1.00 41.22 102 MET A O 1
ATOM 832 N N . PRO A 1 103 ? 18.410 -14.397 -40.130 1.00 38.88 103 PRO A N 1
ATOM 833 C CA . PRO A 1 103 ? 19.135 -13.971 -41.315 1.00 38.88 103 PRO A CA 1
ATOM 834 C C . PRO A 1 103 ? 19.282 -15.200 -42.216 1.00 38.88 103 PRO A C 1
ATOM 836 O O . PRO A 1 103 ? 19.920 -16.188 -41.850 1.00 38.88 103 PRO A O 1
ATOM 839 N N . LYS A 1 104 ? 18.631 -15.167 -43.384 1.00 42.34 104 LYS A N 1
ATOM 840 C CA . LYS A 1 104 ? 18.921 -16.108 -44.466 1.00 42.34 104 LYS A CA 1
ATOM 841 C C . LYS A 1 104 ? 20.411 -15.991 -44.764 1.00 42.34 104 LYS A C 1
ATOM 843 O O . LYS A 1 104 ? 20.902 -14.882 -44.956 1.00 42.34 104 LYS A O 1
ATOM 848 N N . GLY A 1 105 ? 21.094 -17.134 -44.751 1.00 43.69 105 GLY A N 1
ATOM 849 C CA . GLY A 1 105 ? 22.531 -17.237 -44.952 1.00 43.69 105 GLY A CA 1
ATOM 850 C C . GLY A 1 105 ? 23.023 -16.331 -46.075 1.00 43.69 105 GLY A C 1
ATOM 851 O O . GLY A 1 105 ? 22.578 -16.437 -47.218 1.00 43.69 105 GLY A O 1
ATOM 852 N N . MET A 1 106 ? 23.948 -15.443 -45.726 1.00 41.53 106 MET A N 1
ATOM 853 C CA . MET A 1 106 ? 24.944 -14.999 -46.684 1.00 41.53 106 MET A CA 1
ATOM 854 C C . MET A 1 106 ? 25.967 -16.129 -46.782 1.00 41.53 106 MET A C 1
ATOM 856 O O . MET A 1 106 ? 26.387 -16.691 -45.772 1.00 41.53 106 MET A O 1
ATOM 860 N N . ARG A 1 107 ? 26.192 -16.507 -48.033 1.00 42.22 107 ARG A N 1
ATOM 861 C CA . ARG A 1 107 ? 26.977 -17.629 -48.537 1.00 42.22 107 ARG A CA 1
ATOM 862 C C . ARG A 1 107 ? 28.409 -17.650 -48.015 1.00 42.22 107 ARG A C 1
ATOM 864 O O . ARG A 1 107 ? 28.974 -16.547 -47.859 1.00 42.22 107 ARG A O 1
#

Radius of gyration: 22.27 Å; chains: 1; bounding box: 46×26×77 Å

Secondary structure (DSSP, 8-state):
-EEEEEEEEEETTEEEEPPPEEEE--TT-------------TT--HHHHHHTEEEEEEEEEEEEEETTEEEEEEEEEEEEEEP-HHHHHHHHTTTTTTS--------

Foldseek 3Di:
DKKKKWKWKDFPRDIGTDDIDIDDDDPPDDDDDDDDDDDDCVPPDPVRLVVQKTKMKMKMWMWDDDPPDIDIDIDIDIDMDGHPSVVVVVVVVPCVPVPPPDPDDDD

Sequence (107 aa):
MRIDIEVSYSYLNKQFSLPSKMIFLTSQSREEATFKFAPDLTSLPPDERRKGFVKITLNALVSYREGRKPIKRFRSRAFTVRLNSERVVRLVGNLGNILGMMPKGMR